Protein AF-A0A450UN64-F1 (afdb_monomer_lite)

Foldseek 3Di:
DLVVLLVLLVVLVVVLVVLVVCCVVVCVLLVAPDPSLVVSLVSNVVSNVSSLVSNVVSPPVVVSLVVLLVLLLVLLVVLLVLLLVLLVCLLVVVDDPSNNVSSVVSSVSSCCSSCVSCLVRALLSLQVSLVSLVVSLVVSVVSNCCVCPVVVDDDDPPSVVSNVVSSVVSNCSNVVSNVSNVD

Sequence (183 aa):
MKGFFIILGSIALIADVITIGQFVLSGTLFEFWSAPWIASVGFVILLFALGALFFAMAEQEQITKSIFTLLGGGYLLLAILVYAFFAYSQITGSATVSNYFGSLVLLAIVCAIGIGTCSIIDPELLLLPSFAFGFVNLGCILLMLYKYVFMRIDFDGGPFMGEIFVVIIGAGLFLGLYAGADG

Structure (mmCIF, N/CA/C/O backbone):
data_AF-A0A450UN64-F1
#
_entry.id   AF-A0A450UN64-F1
#
loop_
_atom_site.group_PDB
_atom_site.id
_atom_site.type_symbol
_atom_site.label_atom_id
_atom_site.label_alt_id
_atom_site.label_comp_id
_atom_site.label_asym_id
_atom_site.label_entity_id
_atom_site.label_seq_id
_atom_site.pdbx_PDB_ins_code
_atom_site.Cartn_x
_atom_site.Cartn_y
_atom_site.Cartn_z
_atom_site.occupancy
_atom_site.B_iso_or_equiv
_atom_site.auth_seq_id
_atom_site.auth_comp_id
_atom_site.auth_asym_id
_atom_site.auth_atom_id
_atom_site.pdbx_PDB_model_num
ATOM 1 N N . MET A 1 1 ? -18.656 9.548 29.199 1.00 75.19 1 MET A N 1
ATOM 2 C CA . MET A 1 1 ? -17.221 9.445 28.844 1.00 75.19 1 MET A CA 1
ATOM 3 C C . MET A 1 1 ? -16.975 8.537 27.642 1.00 75.19 1 MET A C 1
ATOM 5 O O . MET A 1 1 ? -16.341 8.998 26.710 1.00 75.19 1 MET A O 1
ATOM 9 N N . LYS A 1 2 ? -17.539 7.321 27.576 1.00 82.31 2 LYS A N 1
ATOM 10 C CA . LYS A 1 2 ? -17.356 6.398 26.430 1.00 82.31 2 LYS A CA 1
ATOM 11 C C . LYS A 1 2 ? -17.667 7.014 25.053 1.00 82.31 2 LYS A C 1
ATOM 13 O O . LYS A 1 2 ? -16.829 6.981 24.162 1.00 82.31 2 LYS A O 1
ATOM 18 N N . GLY A 1 3 ? -18.817 7.684 24.914 1.00 85.69 3 GLY A N 1
ATOM 19 C CA . GLY A 1 3 ? -19.188 8.364 23.662 1.00 85.69 3 GLY A CA 1
ATOM 20 C C . GLY A 1 3 ? -18.237 9.495 23.243 1.00 85.69 3 GLY A C 1
ATOM 21 O O . GLY A 1 3 ? -18.055 9.728 22.057 1.00 85.69 3 GLY A O 1
ATOM 22 N N . PHE A 1 4 ? -17.578 10.158 24.198 1.00 90.88 4 PHE A N 1
ATOM 23 C CA . PHE A 1 4 ? -16.608 11.215 23.900 1.00 90.88 4 PHE A CA 1
ATOM 24 C C . PHE A 1 4 ? -15.348 10.647 23.232 1.00 90.88 4 PHE A C 1
ATOM 26 O O . PHE A 1 4 ? -14.905 11.178 22.218 1.00 90.88 4 PHE A O 1
ATOM 33 N N . PHE A 1 5 ? -14.824 9.526 23.737 1.00 91.38 5 PHE A N 1
ATOM 34 C CA . PHE A 1 5 ? -13.670 8.855 23.135 1.00 91.38 5 PHE A CA 1
ATOM 35 C C . PHE A 1 5 ? -13.971 8.288 21.743 1.00 91.38 5 PHE A C 1
ATOM 37 O O . PHE A 1 5 ? -13.130 8.391 20.858 1.00 91.38 5 PHE A O 1
ATOM 44 N N . ILE A 1 6 ? -15.187 7.782 21.506 1.00 88.00 6 ILE A N 1
ATOM 45 C CA . ILE A 1 6 ? -15.624 7.343 20.167 1.00 88.00 6 ILE A CA 1
ATOM 46 C C . ILE A 1 6 ? -15.591 8.505 19.173 1.00 88.00 6 ILE A C 1
ATOM 48 O O . ILE A 1 6 ? -15.105 8.347 18.054 1.00 88.00 6 ILE A O 1
ATOM 52 N N . ILE A 1 7 ? -16.088 9.679 19.575 1.00 90.69 7 ILE A N 1
ATOM 53 C CA . ILE A 1 7 ? -16.084 10.872 18.723 1.00 90.69 7 ILE A CA 1
ATOM 54 C C . ILE A 1 7 ? -14.646 11.309 18.428 1.00 90.69 7 ILE A C 1
ATOM 56 O O . ILE A 1 7 ? -14.314 11.519 17.265 1.00 90.69 7 ILE A O 1
ATOM 60 N N . LEU A 1 8 ? -13.780 11.392 19.444 1.00 92.94 8 LEU A N 1
ATOM 61 C CA . LEU A 1 8 ? -12.372 11.755 19.248 1.00 92.94 8 LEU A CA 1
ATOM 62 C C . LEU A 1 8 ? -11.635 10.769 18.341 1.00 92.94 8 LEU A C 1
ATOM 64 O O . LEU A 1 8 ? -10.931 11.194 17.427 1.00 92.94 8 LEU A O 1
ATOM 68 N N . GLY A 1 9 ? -11.833 9.468 18.559 1.00 90.06 9 GLY A N 1
ATOM 69 C CA . GLY A 1 9 ? -11.269 8.427 17.710 1.00 90.06 9 GLY A CA 1
ATOM 70 C C . GLY A 1 9 ? -11.739 8.571 16.266 1.00 90.06 9 GLY A C 1
ATOM 71 O O . GLY A 1 9 ? -10.924 8.591 15.351 1.00 90.06 9 GLY A O 1
ATOM 72 N N . SER A 1 10 ? -13.043 8.763 16.058 1.00 89.06 10 SER A N 1
ATOM 73 C CA . SER A 1 10 ? -13.621 8.937 14.720 1.00 89.06 10 SER A CA 1
ATOM 74 C C . SER A 1 10 ? -13.062 10.174 14.014 1.00 89.06 10 SER A C 1
ATOM 76 O O . SER A 1 10 ? -12.724 10.102 12.838 1.00 89.06 10 SER A O 1
ATOM 78 N N . ILE A 1 11 ? -12.917 11.296 14.727 1.00 93.06 11 ILE A N 1
ATOM 79 C CA . ILE A 1 11 ? -12.326 12.526 14.180 1.00 93.06 11 ILE A CA 1
ATOM 80 C C . ILE A 1 11 ? -10.871 12.291 13.770 1.00 93.06 11 ILE A C 1
ATOM 82 O O . ILE A 1 11 ? -10.493 12.698 12.674 1.00 93.06 11 ILE A O 1
ATOM 86 N N . ALA A 1 12 ? -10.072 11.627 14.612 1.00 92.69 12 ALA A N 1
ATOM 87 C CA . ALA A 1 12 ? -8.674 11.332 14.304 1.00 92.69 12 ALA A CA 1
ATOM 88 C C . ALA A 1 12 ? -8.546 10.496 13.021 1.00 92.69 12 ALA A C 1
ATOM 90 O O . ALA A 1 12 ? -7.744 10.825 12.155 1.00 92.69 12 ALA A O 1
ATOM 91 N N . LEU A 1 13 ? -9.397 9.484 12.854 1.00 87.12 13 LEU A N 1
ATOM 92 C CA . LEU A 1 13 ? -9.397 8.630 11.664 1.00 87.12 13 LEU A CA 1
ATOM 93 C C . LEU A 1 13 ? -9.929 9.319 10.405 1.00 87.12 13 LEU A C 1
ATOM 95 O O . LEU A 1 13 ? -9.429 9.089 9.310 1.00 87.12 13 LEU A O 1
ATOM 99 N N . ILE A 1 14 ? -10.952 10.165 10.530 1.00 89.12 14 ILE A N 1
ATOM 100 C CA . ILE A 1 14 ? -11.427 10.962 9.392 1.00 89.12 14 ILE A CA 1
ATOM 101 C C . ILE A 1 14 ? -10.322 11.925 8.950 1.00 89.12 14 ILE A C 1
ATOM 103 O O . ILE A 1 14 ? -10.074 12.061 7.753 1.00 89.12 14 ILE A O 1
ATOM 107 N N . ALA A 1 15 ? -9.640 12.566 9.904 1.00 91.56 15 ALA A N 1
ATOM 108 C CA . ALA A 1 15 ? -8.500 13.427 9.614 1.00 91.56 15 ALA A CA 1
ATOM 109 C C . ALA A 1 15 ? -7.378 12.649 8.914 1.00 91.56 15 ALA A C 1
ATOM 111 O O . ALA A 1 15 ? -6.824 13.146 7.943 1.00 91.56 15 ALA A O 1
ATOM 112 N N . ASP A 1 16 ? -7.118 11.418 9.345 1.00 90.50 16 ASP A N 1
ATOM 113 C CA . ASP A 1 16 ? -6.134 10.515 8.751 1.00 90.50 16 ASP A CA 1
ATOM 114 C C . ASP A 1 16 ? -6.441 10.202 7.273 1.00 90.50 16 ASP A C 1
ATOM 116 O O . ASP A 1 16 ? -5.612 10.429 6.389 1.00 90.50 16 ASP A O 1
ATOM 120 N N . VAL A 1 17 ? -7.687 9.822 6.962 1.00 85.94 17 VAL A N 1
ATOM 121 C CA . VAL A 1 17 ? -8.146 9.614 5.574 1.00 85.94 17 VAL A CA 1
ATOM 122 C C . VAL A 1 17 ? -7.994 10.886 4.733 1.00 85.94 17 VAL A C 1
ATOM 124 O O . VAL A 1 17 ? -7.566 10.823 3.577 1.00 85.94 17 VAL A O 1
ATOM 127 N N . ILE A 1 18 ? -8.309 12.053 5.303 1.00 89.06 18 ILE A N 1
ATOM 128 C CA . ILE A 1 18 ? -8.127 13.343 4.625 1.00 89.06 18 ILE A CA 1
ATOM 129 C C . ILE A 1 18 ? -6.641 13.618 4.378 1.00 89.06 18 ILE A C 1
ATOM 131 O O . ILE A 1 18 ? -6.293 14.053 3.281 1.00 89.06 18 ILE A O 1
ATOM 135 N N . THR A 1 19 ? -5.763 13.348 5.347 1.00 90.69 19 THR A N 1
ATOM 136 C CA . THR A 1 19 ? -4.313 13.529 5.209 1.00 90.69 19 THR A CA 1
ATOM 137 C C . THR A 1 19 ? -3.753 12.649 4.101 1.00 90.69 19 THR A C 1
ATOM 139 O O . THR A 1 19 ? -3.005 13.149 3.265 1.00 90.69 19 THR A O 1
ATOM 142 N N . ILE A 1 20 ? -4.162 11.382 4.020 1.00 85.56 20 ILE A N 1
ATOM 143 C CA . ILE A 1 20 ? -3.783 10.492 2.914 1.00 85.56 20 ILE A CA 1
ATOM 144 C C . ILE A 1 20 ? -4.273 11.054 1.576 1.00 85.56 20 ILE A C 1
ATOM 146 O O . ILE A 1 20 ? -3.501 11.145 0.621 1.00 85.56 20 ILE A O 1
ATOM 150 N N . GLY A 1 21 ? -5.544 11.457 1.498 1.00 84.19 21 GLY A N 1
ATOM 151 C CA . GLY A 1 21 ? -6.112 12.035 0.280 1.00 84.19 21 GLY A CA 1
ATOM 152 C C . GLY A 1 21 ? -5.355 13.285 -0.172 1.00 84.19 21 GLY A C 1
ATOM 153 O O . GLY A 1 21 ? -5.004 13.406 -1.344 1.00 84.19 21 GLY A O 1
ATOM 154 N N . GLN A 1 22 ? -5.034 14.185 0.758 1.00 88.69 22 GLN A N 1
ATOM 155 C CA . GLN A 1 22 ? -4.223 15.370 0.483 1.00 88.69 22 GLN A CA 1
ATOM 156 C C . GLN A 1 22 ? -2.813 15.004 0.038 1.00 88.69 22 GLN A C 1
ATOM 158 O O . GLN A 1 22 ? -2.348 15.558 -0.948 1.00 88.69 22 GLN A O 1
ATOM 163 N N . PHE A 1 23 ? -2.166 14.055 0.711 1.00 86.12 23 PHE A N 1
ATOM 164 C CA . PHE A 1 23 ? -0.810 13.607 0.403 1.00 86.12 23 PHE A CA 1
ATOM 165 C C . PHE A 1 23 ? -0.676 13.055 -1.025 1.00 86.12 23 PHE A C 1
ATOM 167 O O . PHE A 1 23 ? 0.331 13.294 -1.698 1.00 86.12 23 PHE A O 1
ATOM 174 N N . VAL A 1 24 ? -1.712 12.360 -1.507 1.00 82.50 24 VAL A N 1
ATOM 175 C CA . VAL A 1 24 ? -1.799 11.879 -2.893 1.00 82.50 24 VAL A CA 1
ATOM 176 C C . VAL A 1 24 ? -2.110 13.027 -3.860 1.00 82.50 24 VAL A C 1
ATOM 178 O O . VAL A 1 24 ? -1.418 13.184 -4.865 1.00 82.50 24 VAL A O 1
ATOM 181 N N . LEU A 1 25 ? -3.125 13.850 -3.572 1.00 84.44 25 LEU A N 1
ATOM 182 C CA . LEU A 1 25 ? -3.601 14.900 -4.484 1.00 84.44 25 LEU A CA 1
ATOM 183 C C . LEU A 1 25 ? -2.642 16.089 -4.622 1.00 84.44 25 LEU A C 1
ATOM 185 O O . LEU A 1 25 ? -2.611 16.723 -5.675 1.00 84.44 25 LEU A O 1
ATOM 189 N N . SER A 1 26 ? -1.858 16.401 -3.591 1.00 86.62 26 SER A N 1
ATOM 190 C CA . SER A 1 26 ? -0.865 17.479 -3.626 1.00 86.62 26 SER A CA 1
ATOM 191 C C . SER A 1 26 ? 0.378 17.117 -4.438 1.00 86.62 26 SER A C 1
ATOM 193 O O . SER A 1 26 ? 1.228 17.974 -4.661 1.00 86.62 26 SER A O 1
ATOM 195 N N . GLY A 1 27 ? 0.526 15.848 -4.834 1.00 82.94 27 GLY A N 1
ATOM 196 C CA . GLY A 1 27 ? 1.755 15.329 -5.425 1.00 82.94 27 GLY A CA 1
ATOM 197 C C . GLY A 1 27 ? 2.904 15.188 -4.425 1.00 82.94 27 GLY A C 1
ATOM 198 O O . GLY A 1 27 ? 3.988 14.766 -4.821 1.00 82.94 27 GLY A O 1
ATOM 199 N N . THR A 1 28 ? 2.680 15.467 -3.133 1.00 87.00 28 THR A N 1
ATOM 200 C CA . THR A 1 28 ? 3.714 15.347 -2.097 1.00 87.00 28 THR A CA 1
ATOM 201 C C . THR A 1 28 ? 4.251 13.922 -2.012 1.00 87.00 28 THR A C 1
ATOM 203 O O . THR A 1 28 ? 5.433 13.764 -1.745 1.00 87.00 28 THR A O 1
ATOM 206 N N . LEU A 1 29 ? 3.450 12.898 -2.343 1.00 79.81 29 LEU A N 1
ATOM 207 C CA . LEU A 1 29 ? 3.898 11.509 -2.533 1.00 79.81 29 LEU A CA 1
ATOM 208 C C . LEU A 1 29 ? 5.188 11.384 -3.373 1.00 79.81 29 LEU A C 1
ATOM 210 O O . LEU A 1 29 ? 6.049 10.558 -3.068 1.00 79.81 29 LEU A O 1
ATOM 214 N N . PHE A 1 30 ? 5.314 12.198 -4.423 1.00 82.12 30 PHE A N 1
ATOM 215 C CA . PHE A 1 30 ? 6.419 12.167 -5.385 1.00 82.12 30 PHE A CA 1
ATOM 216 C C . PHE A 1 30 ? 7.656 12.947 -4.917 1.00 82.12 30 PHE A C 1
ATOM 218 O O . PHE A 1 30 ? 8.726 12.850 -5.522 1.00 82.12 30 PHE A O 1
ATOM 225 N N . GLU A 1 31 ? 7.540 13.687 -3.818 1.00 86.75 31 GLU A N 1
ATOM 226 C CA . GLU A 1 31 ? 8.619 14.449 -3.194 1.00 86.75 31 GLU A CA 1
ATOM 227 C C . GLU A 1 31 ? 9.268 13.638 -2.065 1.00 86.75 31 GLU A C 1
ATOM 229 O O . GLU A 1 31 ? 9.332 14.078 -0.916 1.00 86.75 31 GLU A O 1
ATOM 234 N N . PHE A 1 32 ? 9.722 12.418 -2.366 1.00 87.88 32 PHE A N 1
ATOM 235 C CA . PHE A 1 32 ? 10.300 11.531 -1.362 1.00 87.88 32 PHE A CA 1
ATOM 236 C C . PHE A 1 32 ? 11.413 12.233 -0.579 1.00 87.88 32 PHE A C 1
ATOM 238 O O . PHE A 1 32 ? 12.299 12.868 -1.153 1.00 87.88 32 PHE A O 1
ATOM 245 N N . TRP A 1 33 ? 11.361 12.089 0.748 1.00 88.94 33 TRP A N 1
ATOM 246 C CA . TRP A 1 33 ? 12.302 12.700 1.691 1.00 88.94 33 TRP A CA 1
ATOM 247 C C . TRP A 1 33 ? 12.211 14.228 1.838 1.00 88.94 33 TRP A C 1
ATOM 249 O O . TRP A 1 33 ? 13.008 14.827 2.563 1.00 88.94 33 TRP A O 1
ATOM 259 N N . SER A 1 34 ? 11.227 14.882 1.214 1.00 92.12 34 SER A N 1
ATOM 260 C CA . SER A 1 34 ? 10.936 16.285 1.504 1.00 92.12 34 SER A CA 1
ATOM 261 C C . SER A 1 34 ? 10.343 16.439 2.912 1.00 92.12 34 SER A C 1
ATOM 263 O O . SER A 1 34 ? 9.717 15.525 3.456 1.00 92.12 34 SER A O 1
ATOM 265 N N . ALA A 1 35 ? 10.519 17.610 3.530 1.00 92.50 35 ALA A N 1
ATOM 266 C CA . ALA A 1 35 ? 9.902 17.888 4.829 1.00 92.50 35 ALA A CA 1
ATOM 267 C C . ALA A 1 35 ? 8.360 17.745 4.800 1.00 92.50 35 ALA A C 1
ATOM 269 O O . ALA A 1 35 ? 7.821 17.127 5.722 1.00 92.50 35 ALA A O 1
ATOM 270 N N . PRO A 1 36 ? 7.645 18.212 3.752 1.00 91.44 36 PRO A N 1
ATOM 271 C CA . PRO A 1 36 ? 6.218 17.924 3.582 1.00 91.44 36 PRO A CA 1
ATOM 272 C C . PRO A 1 36 ? 5.881 16.427 3.523 1.00 91.44 36 PRO A C 1
ATOM 274 O O . PRO A 1 36 ? 4.888 16.002 4.118 1.00 91.44 36 PRO A O 1
ATOM 277 N N . TRP A 1 37 ? 6.707 15.615 2.853 1.00 92.31 37 TRP A N 1
ATOM 278 C CA . TRP A 1 37 ? 6.505 14.166 2.752 1.00 92.31 37 TRP A CA 1
ATOM 279 C C . TRP A 1 37 ? 6.638 13.487 4.115 1.00 92.31 37 TRP A C 1
ATOM 281 O O . TRP A 1 37 ? 5.741 12.756 4.538 1.00 92.31 37 TRP A O 1
ATOM 291 N N . ILE A 1 38 ? 7.714 13.799 4.843 1.00 92.25 38 ILE A N 1
ATOM 292 C CA . ILE A 1 38 ? 7.978 13.241 6.177 1.00 92.25 38 ILE A CA 1
ATOM 293 C C . ILE A 1 38 ? 6.869 13.645 7.150 1.00 92.25 38 ILE A C 1
ATOM 295 O O . ILE A 1 38 ? 6.372 12.804 7.898 1.00 92.25 38 ILE A O 1
ATOM 299 N N . ALA A 1 39 ? 6.453 14.915 7.120 1.00 92.50 39 ALA A N 1
ATOM 300 C CA . ALA A 1 39 ? 5.362 15.402 7.953 1.00 92.50 39 ALA A CA 1
ATOM 301 C C . ALA A 1 39 ? 4.055 14.655 7.653 1.00 92.50 39 ALA A C 1
ATOM 303 O O . ALA A 1 39 ? 3.399 14.202 8.585 1.00 92.50 39 ALA A O 1
ATOM 304 N N . SER A 1 40 ? 3.710 14.470 6.375 1.00 91.62 40 SER A N 1
ATOM 305 C CA . SER A 1 40 ? 2.483 13.771 5.964 1.00 91.62 40 SER A CA 1
ATOM 306 C C . SER A 1 40 ? 2.461 12.327 6.465 1.00 91.62 40 SER A C 1
ATOM 308 O O . SER A 1 40 ? 1.491 11.907 7.090 1.00 91.62 40 SER A O 1
ATOM 310 N N . VAL A 1 41 ? 3.560 11.591 6.276 1.00 90.62 41 VAL A N 1
ATOM 311 C CA . VAL A 1 41 ? 3.715 10.223 6.794 1.00 90.62 41 VAL A CA 1
ATOM 312 C C . VAL A 1 41 ? 3.621 10.183 8.321 1.00 90.62 41 VAL A C 1
ATOM 314 O O . VAL A 1 41 ? 2.922 9.336 8.879 1.00 90.62 41 VAL A O 1
ATOM 317 N N . GLY A 1 42 ? 4.291 11.114 9.003 1.00 92.56 42 GLY A N 1
ATOM 318 C CA . GLY A 1 42 ? 4.235 11.225 10.458 1.00 92.56 42 GLY A CA 1
ATOM 319 C C . GLY A 1 42 ? 2.818 11.483 10.968 1.00 92.56 42 GLY A C 1
ATOM 320 O O . GLY A 1 42 ? 2.400 10.855 11.939 1.00 92.56 42 GLY A O 1
ATOM 321 N N . PHE A 1 43 ? 2.060 12.351 10.293 1.00 93.50 43 PHE A N 1
ATOM 322 C CA . PHE A 1 43 ? 0.663 12.616 10.626 1.00 93.50 43 PHE A CA 1
ATOM 323 C C . PHE A 1 43 ? -0.217 11.388 10.434 1.00 93.50 43 PHE A C 1
ATOM 325 O O . PHE A 1 43 ? -1.000 11.104 11.333 1.00 93.50 43 PHE A O 1
ATOM 332 N N . VAL A 1 44 ? -0.054 10.635 9.344 1.00 92.19 44 VAL A N 1
ATOM 333 C CA . VAL A 1 44 ? -0.839 9.411 9.113 1.00 92.19 44 VAL A CA 1
ATOM 334 C C . VAL A 1 44 ? -0.650 8.416 10.261 1.00 92.19 44 VAL A C 1
ATOM 336 O O . VAL A 1 44 ? -1.602 7.985 10.910 1.00 92.19 44 VAL A O 1
ATOM 339 N N . ILE A 1 45 ? 0.606 8.123 10.607 1.00 93.19 45 ILE A N 1
ATOM 340 C CA . ILE A 1 45 ? 0.928 7.184 11.692 1.00 93.19 45 ILE A CA 1
ATOM 341 C C . ILE A 1 45 ? 0.402 7.697 13.040 1.00 93.19 45 ILE A C 1
ATOM 343 O O . ILE A 1 45 ? -0.174 6.934 13.819 1.00 93.19 45 ILE A O 1
ATOM 347 N N . LEU A 1 46 ? 0.592 8.988 13.327 1.00 94.62 46 LEU A N 1
ATOM 348 C CA . LEU A 1 46 ? 0.180 9.593 14.590 1.00 94.62 46 LEU A CA 1
ATOM 349 C C . LEU A 1 46 ? -1.344 9.620 14.743 1.00 94.62 46 LEU A C 1
ATOM 351 O O . LEU A 1 46 ? -1.854 9.276 15.809 1.00 94.62 46 LEU A O 1
ATOM 355 N N . LEU A 1 47 ? -2.072 10.028 13.703 1.00 93.62 47 LEU A N 1
ATOM 356 C CA . LEU A 1 47 ? -3.530 10.120 13.721 1.00 93.62 47 LEU A CA 1
ATOM 357 C C . LEU A 1 47 ? -4.162 8.736 13.827 1.00 93.62 47 LEU A C 1
ATOM 359 O O . LEU A 1 47 ? -5.072 8.558 14.641 1.00 93.62 47 LEU A O 1
ATOM 363 N N . PHE A 1 48 ? -3.629 7.749 13.104 1.00 93.25 48 PHE A N 1
ATOM 364 C CA . PHE A 1 48 ? -4.041 6.361 13.260 1.00 93.25 48 PHE A CA 1
ATOM 365 C C . PHE A 1 48 ? -3.824 5.867 14.701 1.00 93.25 48 PHE A C 1
ATOM 367 O O . PHE A 1 48 ? -4.753 5.350 15.325 1.00 93.25 48 PHE A O 1
ATOM 374 N N . ALA A 1 49 ? -2.633 6.080 15.273 1.00 93.19 49 ALA A N 1
ATOM 375 C CA . ALA A 1 49 ? -2.314 5.649 16.635 1.00 93.19 49 ALA A CA 1
ATOM 376 C C . ALA A 1 49 ? -3.205 6.323 17.694 1.00 93.19 49 ALA A C 1
ATOM 378 O O . ALA A 1 49 ? -3.698 5.655 18.605 1.00 93.19 49 ALA A O 1
ATOM 379 N N . LEU A 1 50 ? -3.450 7.631 17.567 1.00 93.69 50 LEU A N 1
ATOM 380 C CA . LEU A 1 50 ? -4.352 8.371 18.453 1.00 93.69 50 LEU A CA 1
ATOM 381 C C . LEU A 1 50 ? -5.797 7.888 18.314 1.00 93.69 50 LEU A C 1
ATOM 383 O O . LEU A 1 50 ? -6.474 7.683 19.322 1.00 93.69 50 LEU A O 1
ATOM 387 N N . GLY A 1 51 ? -6.258 7.666 17.081 1.00 92.00 51 GLY A N 1
ATOM 388 C CA . GLY A 1 51 ? -7.572 7.098 16.806 1.00 92.00 51 GLY A CA 1
ATOM 389 C C . GLY A 1 51 ? -7.737 5.750 17.498 1.00 92.00 51 GLY A C 1
ATOM 390 O O . GLY A 1 51 ? -8.665 5.568 18.290 1.00 92.00 51 GLY A O 1
ATOM 391 N N . ALA A 1 52 ? -6.786 4.843 17.278 1.00 90.06 52 ALA A N 1
ATOM 392 C CA . ALA A 1 52 ? -6.791 3.519 17.878 1.00 90.06 52 ALA A CA 1
ATOM 393 C C . ALA A 1 52 ? -6.775 3.567 19.415 1.00 90.06 52 ALA A C 1
ATOM 395 O O . ALA A 1 52 ? -7.541 2.848 20.062 1.00 90.06 52 ALA A O 1
ATOM 396 N N . LEU A 1 53 ? -5.973 4.461 20.002 1.00 92.75 53 LEU A N 1
ATOM 397 C CA . LEU A 1 53 ? -5.917 4.677 21.447 1.00 92.75 53 LEU A CA 1
ATOM 398 C C . LEU A 1 53 ? -7.270 5.130 22.012 1.00 92.75 53 LEU A C 1
ATOM 400 O O . LEU A 1 53 ? -7.735 4.583 23.014 1.00 92.75 53 LEU A O 1
ATOM 404 N N . PHE A 1 54 ? -7.931 6.100 21.374 1.00 93.00 54 PHE A N 1
ATOM 405 C CA . PHE A 1 54 ? -9.234 6.577 21.837 1.00 93.00 54 PHE A CA 1
ATOM 406 C C . PHE A 1 54 ? -10.313 5.495 21.734 1.00 93.00 54 PHE A C 1
ATOM 408 O O . PHE A 1 54 ? -11.116 5.346 22.656 1.00 93.00 54 PHE A O 1
ATOM 415 N N . PHE A 1 55 ? -10.311 4.683 20.677 1.00 90.00 55 PHE A N 1
ATOM 416 C CA . PHE A 1 55 ? -11.238 3.553 20.581 1.00 90.00 55 PHE A CA 1
ATOM 417 C C . PHE A 1 55 ? -10.973 2.460 21.613 1.00 90.00 55 PHE A C 1
ATOM 419 O O . PHE A 1 55 ? -11.931 1.878 22.128 1.00 90.00 55 PHE A O 1
ATOM 426 N N . ALA A 1 56 ? -9.710 2.207 21.960 1.00 87.81 56 ALA A N 1
ATOM 427 C CA . ALA A 1 56 ? -9.371 1.298 23.050 1.00 87.81 56 ALA A CA 1
ATOM 428 C C . ALA A 1 56 ? -9.921 1.814 24.395 1.00 87.81 56 ALA A C 1
ATOM 430 O O . ALA A 1 56 ? -10.519 1.053 25.153 1.00 87.81 56 ALA A O 1
ATOM 431 N N . MET A 1 57 ? -9.817 3.122 24.656 1.00 90.12 57 MET A N 1
ATOM 432 C CA . MET A 1 57 ? -10.348 3.764 25.871 1.00 90.12 57 MET A CA 1
ATOM 433 C C . MET A 1 57 ? -11.882 3.864 25.917 1.00 90.12 57 MET A C 1
ATOM 435 O O . MET A 1 57 ? -12.459 4.081 26.983 1.00 90.12 57 MET A O 1
ATOM 439 N N . ALA A 1 58 ? -12.571 3.729 24.781 1.00 89.31 58 ALA A N 1
ATOM 440 C CA . ALA A 1 58 ? -14.029 3.794 24.731 1.00 89.31 58 ALA A CA 1
ATOM 441 C C . ALA A 1 58 ? -14.720 2.553 25.330 1.00 89.31 58 ALA A C 1
ATOM 443 O O . ALA A 1 58 ? -15.899 2.644 25.688 1.00 89.31 58 ALA A O 1
ATOM 444 N N . GLU A 1 59 ? -14.011 1.419 25.448 1.00 82.81 59 GLU A N 1
ATOM 445 C CA . GLU A 1 59 ? -14.521 0.137 25.969 1.00 82.81 59 GLU A CA 1
ATOM 446 C C . GLU A 1 59 ? -15.862 -0.293 25.330 1.00 82.81 59 GLU A C 1
ATOM 448 O O . GLU A 1 59 ? -16.771 -0.775 26.012 1.00 82.81 59 GLU A O 1
ATOM 453 N N . GLN A 1 60 ? -16.028 -0.060 24.024 1.00 84.19 60 GLN A N 1
ATOM 454 C CA . GLN A 1 60 ? -17.190 -0.510 23.253 1.00 84.19 60 GLN A CA 1
ATOM 455 C C . GLN A 1 60 ? -16.749 -1.456 22.145 1.00 84.19 60 GLN A C 1
ATOM 457 O O . GLN A 1 60 ? -16.612 -1.068 20.987 1.00 84.19 60 GLN A O 1
ATOM 462 N N . GLU A 1 61 ? -16.550 -2.715 22.522 1.00 84.12 61 GLU A N 1
ATOM 463 C CA . GLU A 1 61 ? -15.944 -3.737 21.670 1.00 84.12 61 GLU A CA 1
ATOM 464 C C . GLU A 1 61 ? -16.606 -3.841 20.287 1.00 84.12 61 GLU A C 1
ATOM 466 O O . GLU A 1 61 ? -15.912 -3.852 19.277 1.00 84.12 61 GLU A O 1
ATOM 471 N N . GLN A 1 62 ? -17.940 -3.831 20.211 1.00 87.38 62 GLN A N 1
ATOM 472 C CA . GLN A 1 62 ? -18.647 -4.001 18.938 1.00 87.38 62 GLN A CA 1
ATOM 473 C C . GLN A 1 62 ? -18.515 -2.797 17.992 1.00 87.38 62 GLN A C 1
ATOM 475 O O . GLN A 1 62 ? -18.333 -2.979 16.785 1.00 87.38 62 GLN A O 1
ATOM 480 N N . ILE A 1 63 ? -18.568 -1.568 18.521 1.00 85.69 63 ILE A N 1
ATOM 481 C CA . ILE A 1 63 ? -18.374 -0.355 17.712 1.00 85.69 63 ILE A CA 1
ATOM 482 C C . ILE A 1 63 ? -16.914 -0.262 17.266 1.00 85.69 63 ILE A C 1
ATOM 484 O O . ILE A 1 63 ? -16.651 -0.033 16.086 1.00 85.69 63 ILE A O 1
ATOM 488 N N . THR A 1 64 ? -15.973 -0.514 18.178 1.00 85.25 64 THR A N 1
ATOM 489 C CA . THR A 1 64 ? -14.537 -0.521 17.880 1.00 85.25 64 THR A CA 1
ATOM 490 C C . THR A 1 64 ? -14.198 -1.548 16.800 1.00 85.25 64 THR A C 1
ATOM 492 O O . THR A 1 64 ? -13.548 -1.188 15.821 1.00 85.25 64 THR A O 1
ATOM 495 N N . LYS A 1 65 ? -14.708 -2.785 16.899 1.00 88.94 65 LYS A N 1
ATOM 496 C CA . LYS A 1 65 ? -14.533 -3.817 15.861 1.00 88.94 65 LYS A CA 1
ATOM 497 C C . LYS A 1 65 ? -15.082 -3.371 14.508 1.00 88.94 65 LYS A C 1
ATOM 499 O O . LYS A 1 65 ? -14.388 -3.492 13.504 1.00 88.94 65 LYS A O 1
ATOM 504 N N . SER A 1 66 ? -16.291 -2.809 14.474 1.00 89.75 66 SER A N 1
ATOM 505 C CA . SER A 1 66 ? -16.919 -2.357 13.221 1.00 89.75 66 SER A CA 1
ATOM 506 C C . SER A 1 66 ? -16.102 -1.254 12.538 1.00 89.75 66 SER A C 1
ATOM 508 O O . SER A 1 66 ? -15.867 -1.302 11.332 1.00 89.75 66 SER A O 1
ATOM 510 N N . ILE A 1 67 ? -15.626 -0.279 13.315 1.00 88.44 67 ILE A N 1
ATOM 511 C CA . ILE A 1 67 ? -14.824 0.837 12.804 1.00 88.44 67 ILE A CA 1
ATOM 512 C C . ILE A 1 67 ? -13.458 0.349 12.325 1.00 88.44 67 ILE A C 1
ATOM 514 O O . ILE A 1 67 ? -13.043 0.693 11.223 1.00 88.44 67 ILE A O 1
ATOM 518 N N . PHE A 1 68 ? -12.774 -0.486 13.104 1.00 89.88 68 PHE A N 1
ATOM 519 C CA . PHE A 1 68 ? -11.465 -1.000 12.709 1.00 89.88 68 PHE A CA 1
ATOM 520 C C . PHE A 1 68 ? -11.561 -1.934 11.496 1.00 89.88 68 PHE A C 1
ATOM 522 O O . PHE A 1 68 ? -10.643 -1.943 10.686 1.00 89.88 68 PHE A O 1
ATOM 529 N N . THR A 1 69 ? -12.673 -2.658 11.321 1.00 91.81 69 THR A N 1
ATOM 530 C CA . THR A 1 69 ? -12.917 -3.487 10.127 1.00 91.81 69 THR A CA 1
ATOM 531 C C . THR A 1 69 ? -13.011 -2.607 8.885 1.00 91.81 69 THR A C 1
ATOM 533 O O . THR A 1 69 ? -12.354 -2.869 7.878 1.00 91.81 69 THR A O 1
ATO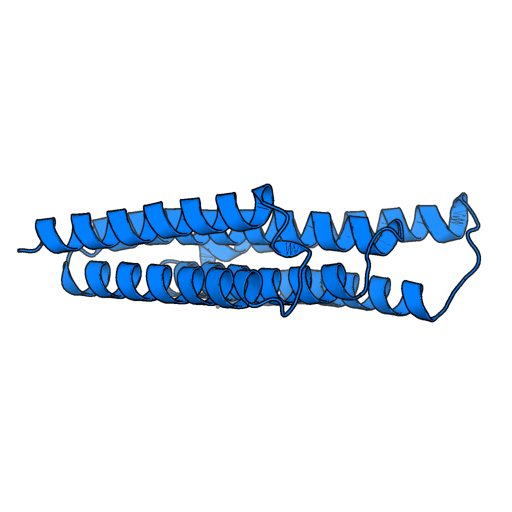M 536 N N . LEU A 1 70 ? -13.788 -1.520 8.970 1.00 90.50 70 LEU A N 1
ATOM 537 C CA . LEU A 1 70 ? -13.927 -0.545 7.890 1.00 90.50 70 LEU A CA 1
ATOM 538 C C . LEU A 1 70 ? -12.572 0.084 7.533 1.00 90.50 70 LEU A C 1
ATOM 540 O O . LEU A 1 70 ? -12.226 0.186 6.357 1.00 90.50 70 LEU A O 1
ATOM 544 N N . LEU A 1 71 ? -11.803 0.493 8.543 1.00 88.56 71 LEU A N 1
ATOM 545 C CA . LEU A 1 71 ? -10.481 1.086 8.349 1.00 88.56 71 LEU A CA 1
ATOM 546 C C . LEU A 1 71 ? -9.488 0.101 7.762 1.00 88.56 71 LEU A C 1
ATOM 548 O O . LEU A 1 71 ? -8.808 0.450 6.807 1.00 88.56 71 LEU A O 1
ATOM 552 N N . GLY A 1 72 ? -9.397 -1.102 8.323 1.00 91.62 72 GLY A N 1
ATOM 553 C CA . GLY A 1 72 ? -8.472 -2.124 7.859 1.00 91.62 72 GLY A CA 1
ATOM 554 C C . GLY A 1 72 ? -8.743 -2.480 6.407 1.00 91.62 72 GLY A C 1
ATOM 555 O O . GLY A 1 72 ? -7.831 -2.430 5.583 1.00 91.62 72 GLY A O 1
ATOM 556 N N . GLY A 1 73 ? -10.017 -2.684 6.056 1.00 92.88 73 GLY A N 1
ATOM 557 C CA . GLY A 1 73 ? -10.440 -2.860 4.669 1.00 92.88 73 GLY A CA 1
ATOM 558 C C . GLY A 1 73 ? -10.094 -1.658 3.782 1.00 92.88 73 GLY A C 1
ATOM 559 O O . GLY A 1 73 ? -9.579 -1.839 2.680 1.00 92.88 73 GLY A O 1
ATOM 560 N N . GLY A 1 74 ? -10.309 -0.430 4.262 1.00 90.69 74 GLY A N 1
ATOM 561 C CA . GLY A 1 74 ? -9.961 0.797 3.538 1.00 90.69 74 GLY A CA 1
ATOM 562 C C . GLY A 1 74 ? -8.457 0.956 3.291 1.00 90.69 74 GLY A C 1
ATOM 563 O O . GLY A 1 74 ? -8.043 1.284 2.180 1.00 90.69 74 GLY A O 1
ATOM 564 N N . TYR A 1 75 ? -7.634 0.663 4.296 1.00 92.94 75 TYR A N 1
ATOM 565 C CA . TYR A 1 75 ? -6.175 0.699 4.216 1.00 92.94 75 TYR A CA 1
ATOM 566 C C . TYR A 1 75 ? -5.619 -0.396 3.303 1.00 92.94 75 TYR A C 1
ATOM 568 O O . TYR A 1 75 ? -4.714 -0.126 2.516 1.00 92.94 75 TYR A O 1
ATOM 576 N N . LEU A 1 76 ? -6.186 -1.605 3.339 1.00 95.75 76 LEU A N 1
ATOM 577 C CA . LEU A 1 76 ? -5.817 -2.684 2.419 1.00 95.75 76 LEU A CA 1
ATOM 578 C C . LEU A 1 76 ? -6.238 -2.373 0.979 1.00 95.75 76 LEU A C 1
ATOM 580 O O . LEU A 1 76 ? -5.459 -2.602 0.056 1.00 95.75 76 LEU A O 1
ATOM 584 N N . LEU A 1 77 ? -7.420 -1.785 0.771 1.00 94.75 77 LEU A N 1
ATOM 585 C CA . LEU A 1 77 ? -7.837 -1.306 -0.548 1.00 94.75 77 LEU A CA 1
ATOM 586 C C . LEU A 1 77 ? -6.871 -0.240 -1.079 1.00 94.75 77 LEU A C 1
ATOM 588 O O . LEU A 1 77 ? -6.436 -0.313 -2.228 1.00 94.75 77 LEU A O 1
ATOM 592 N N . LEU A 1 78 ? -6.494 0.723 -0.237 1.00 92.19 78 LEU A N 1
ATOM 593 C CA . LEU A 1 78 ? -5.502 1.734 -0.587 1.00 92.19 78 LEU A CA 1
ATOM 594 C C . LEU A 1 78 ? -4.142 1.100 -0.904 1.00 92.19 78 LEU A C 1
ATOM 596 O O . LEU A 1 78 ? -3.506 1.493 -1.878 1.00 92.19 78 LEU A O 1
ATOM 600 N N . ALA A 1 79 ? -3.718 0.096 -0.139 1.00 95.25 79 ALA A N 1
ATOM 601 C CA . ALA A 1 79 ? -2.484 -0.641 -0.385 1.00 95.25 79 ALA A CA 1
ATOM 602 C C . ALA A 1 79 ? -2.485 -1.328 -1.756 1.00 95.25 79 ALA A C 1
ATOM 604 O O . ALA A 1 79 ? -1.503 -1.231 -2.492 1.00 95.25 79 ALA A O 1
ATOM 605 N N . ILE A 1 80 ? -3.601 -1.950 -2.142 1.00 96.75 80 ILE A N 1
ATOM 606 C CA . ILE A 1 80 ? -3.772 -2.559 -3.467 1.00 96.75 80 ILE A CA 1
ATOM 607 C C . ILE A 1 80 ? -3.657 -1.497 -4.567 1.00 96.75 80 ILE A C 1
ATOM 609 O O . ILE A 1 80 ? -2.954 -1.715 -5.554 1.00 96.75 80 ILE A O 1
ATOM 613 N N . LEU A 1 81 ? -4.299 -0.335 -4.399 1.00 93.94 81 LEU A N 1
ATOM 614 C CA . LEU A 1 81 ? -4.229 0.763 -5.371 1.00 93.94 81 LEU A CA 1
ATOM 615 C C . LEU A 1 81 ? -2.812 1.336 -5.495 1.00 93.94 81 LEU A C 1
ATOM 617 O O . LEU A 1 81 ? -2.328 1.536 -6.610 1.00 93.94 81 LEU A O 1
ATOM 621 N N . VAL A 1 82 ? -2.133 1.565 -4.367 1.00 92.69 82 VAL A N 1
ATOM 622 C CA . VAL A 1 82 ? -0.743 2.040 -4.334 1.00 92.69 82 VAL A CA 1
ATOM 623 C C . VAL A 1 82 ? 0.174 1.023 -5.000 1.00 92.69 82 VAL A C 1
ATOM 625 O O . VAL A 1 82 ? 0.993 1.412 -5.827 1.00 92.69 82 VAL A O 1
ATOM 628 N N . TYR A 1 83 ? 0.013 -0.269 -4.708 1.00 96.06 83 TYR A N 1
ATOM 629 C CA . TYR A 1 83 ? 0.796 -1.329 -5.336 1.00 96.06 83 TYR A CA 1
ATOM 630 C C . TYR A 1 83 ? 0.559 -1.400 -6.847 1.00 96.06 83 TYR A C 1
ATOM 632 O O . TYR A 1 83 ? 1.524 -1.430 -7.606 1.00 96.06 83 TYR A O 1
ATOM 640 N N . ALA A 1 84 ? -0.696 -1.360 -7.299 1.00 96.00 84 ALA A N 1
ATOM 641 C CA . ALA A 1 84 ? -1.028 -1.379 -8.722 1.00 96.00 84 ALA 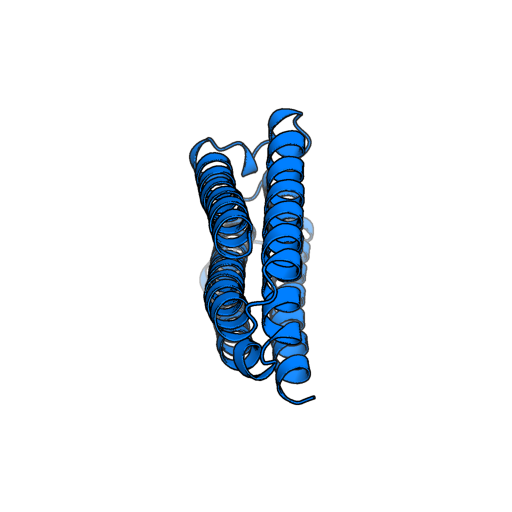A CA 1
ATOM 642 C C . ALA A 1 84 ? -0.433 -0.174 -9.465 1.00 96.00 84 ALA A C 1
ATOM 644 O O . ALA A 1 84 ? 0.172 -0.336 -10.526 1.00 96.00 84 ALA A O 1
ATOM 645 N N . PHE A 1 85 ? -0.553 1.028 -8.896 1.00 91.88 85 PHE A N 1
ATOM 646 C CA . PHE A 1 85 ? 0.028 2.244 -9.465 1.00 91.88 85 PHE A CA 1
ATOM 647 C C . PHE A 1 85 ? 1.561 2.192 -9.491 1.00 91.88 85 PHE A C 1
ATOM 649 O O . PHE A 1 85 ? 2.179 2.502 -10.512 1.00 91.88 85 PHE A O 1
ATOM 656 N N . PHE A 1 86 ? 2.170 1.771 -8.382 1.00 92.69 86 PHE A N 1
ATOM 657 C CA . PHE A 1 86 ? 3.612 1.603 -8.243 1.00 92.69 86 PHE A CA 1
ATOM 658 C C . PHE A 1 86 ? 4.159 0.629 -9.289 1.00 92.69 86 PHE A C 1
ATOM 660 O O . PHE A 1 86 ? 5.096 0.957 -10.019 1.00 92.69 86 PHE A O 1
ATOM 667 N N . ALA A 1 87 ? 3.523 -0.533 -9.408 1.00 95.12 87 ALA A N 1
ATOM 668 C CA . ALA A 1 87 ? 3.905 -1.569 -10.346 1.00 95.12 87 ALA A CA 1
ATOM 669 C C . ALA A 1 87 ? 3.764 -1.116 -11.798 1.00 95.12 87 ALA A C 1
ATOM 671 O O . ALA A 1 87 ? 4.693 -1.269 -12.590 1.00 95.12 87 ALA A O 1
ATOM 672 N N . TYR A 1 88 ? 2.629 -0.499 -12.131 1.00 94.38 88 TYR A N 1
ATOM 673 C CA . TYR A 1 88 ? 2.394 0.058 -13.456 1.00 94.38 88 TYR A CA 1
ATOM 674 C C . TYR A 1 88 ? 3.477 1.075 -13.825 1.00 94.38 88 TYR A C 1
ATOM 676 O O . TYR A 1 88 ? 4.115 0.928 -14.863 1.00 94.38 88 TYR A O 1
ATOM 684 N N . SER A 1 89 ? 3.748 2.044 -12.944 1.00 92.50 89 SER A N 1
ATOM 685 C CA . SER A 1 89 ? 4.732 3.102 -13.197 1.00 92.50 89 SER A CA 1
ATOM 686 C C . SER A 1 89 ? 6.155 2.563 -13.371 1.00 92.50 89 SER A C 1
ATOM 688 O O . SER A 1 89 ? 6.915 3.068 -14.205 1.00 92.50 89 SER A O 1
ATOM 690 N N . GLN A 1 90 ? 6.513 1.519 -12.618 1.00 94.25 90 GLN A N 1
ATOM 691 C CA . GLN A 1 90 ? 7.801 0.844 -12.757 1.00 94.25 90 GLN A CA 1
ATOM 692 C C . GLN A 1 90 ? 7.910 0.123 -14.107 1.00 94.25 90 GLN A C 1
ATOM 694 O O . GLN A 1 90 ? 8.900 0.299 -14.816 1.00 94.25 90 GLN A O 1
ATOM 699 N N . ILE A 1 91 ? 6.882 -0.632 -14.504 1.00 94.25 91 ILE A N 1
ATOM 700 C CA . ILE A 1 91 ? 6.887 -1.410 -15.752 1.00 94.25 91 ILE A CA 1
ATOM 701 C C . ILE A 1 91 ? 6.851 -0.493 -16.981 1.00 94.25 91 ILE A C 1
ATOM 703 O O . ILE A 1 91 ? 7.554 -0.748 -17.962 1.00 94.25 91 ILE A O 1
ATOM 707 N N . THR A 1 92 ? 6.098 0.609 -16.947 1.00 92.19 92 THR A N 1
ATOM 708 C CA . THR A 1 92 ? 6.050 1.575 -18.059 1.00 92.19 92 THR A CA 1
ATOM 709 C C . THR A 1 92 ? 7.268 2.494 -18.127 1.00 92.19 92 THR A C 1
ATOM 711 O O . THR A 1 92 ? 7.390 3.259 -19.081 1.00 92.19 92 THR A O 1
ATOM 714 N N . GLY A 1 93 ? 8.177 2.434 -17.147 1.00 87.88 93 GLY A N 1
ATOM 715 C CA . GLY A 1 93 ? 9.382 3.267 -17.105 1.00 87.88 93 GLY A CA 1
ATOM 716 C C . GLY A 1 93 ? 9.122 4.734 -16.750 1.00 87.88 93 GLY A C 1
ATOM 717 O O . GLY A 1 93 ? 9.976 5.581 -16.993 1.00 87.88 93 GLY A O 1
ATOM 718 N N . SER A 1 94 ? 7.956 5.055 -16.182 1.00 85.56 94 SER A N 1
ATOM 719 C CA . SER A 1 94 ? 7.624 6.406 -15.702 1.00 85.56 94 SER A CA 1
ATOM 720 C C . SER A 1 94 ? 8.057 6.654 -14.254 1.00 85.56 94 SER A C 1
ATOM 722 O O . SER A 1 94 ? 7.973 7.783 -13.765 1.00 85.56 94 SER A O 1
ATOM 724 N N . ALA A 1 95 ? 8.499 5.614 -13.546 1.00 85.19 95 ALA A N 1
ATOM 725 C CA . ALA A 1 95 ? 8.953 5.726 -12.170 1.00 85.19 95 ALA A CA 1
ATOM 726 C C . ALA A 1 95 ? 10.319 6.424 -12.089 1.00 85.19 95 ALA A C 1
ATOM 728 O O . ALA A 1 95 ? 11.337 5.920 -12.559 1.00 85.19 95 ALA A O 1
ATOM 729 N N . THR A 1 96 ? 10.354 7.581 -11.428 1.00 89.19 96 THR A N 1
ATOM 730 C CA . THR A 1 96 ? 11.606 8.163 -10.937 1.00 89.19 96 THR A CA 1
ATOM 731 C C . THR A 1 96 ? 12.051 7.430 -9.670 1.00 89.19 96 THR A C 1
ATOM 733 O O . THR A 1 96 ? 11.233 6.829 -8.971 1.00 89.19 96 THR A O 1
ATOM 736 N N . VAL A 1 97 ? 13.337 7.527 -9.316 1.00 86.94 97 VAL A N 1
ATOM 737 C CA . VAL A 1 97 ? 13.867 6.958 -8.060 1.00 86.94 97 VAL A CA 1
ATOM 738 C C . VAL A 1 97 ? 13.082 7.464 -6.840 1.00 86.94 97 VAL A C 1
ATOM 740 O O . VAL A 1 97 ? 12.727 6.678 -5.966 1.00 86.94 97 VAL A O 1
ATOM 743 N N . SER A 1 98 ? 12.752 8.760 -6.815 1.00 86.69 98 SER A N 1
ATOM 744 C CA . SER A 1 98 ? 11.920 9.374 -5.770 1.00 86.69 98 SER A CA 1
ATOM 745 C C . SER A 1 98 ? 10.551 8.694 -5.672 1.00 86.69 98 SER A C 1
ATOM 747 O O . SER A 1 98 ? 10.158 8.225 -4.605 1.00 86.69 98 SER A O 1
ATOM 749 N N . ASN A 1 99 ? 9.857 8.551 -6.804 1.00 85.56 99 ASN A N 1
ATOM 750 C CA . ASN A 1 99 ? 8.524 7.953 -6.855 1.00 85.56 99 ASN A CA 1
ATOM 751 C C . ASN A 1 99 ? 8.546 6.478 -6.444 1.00 85.56 99 ASN A C 1
ATOM 753 O O . ASN A 1 99 ? 7.612 6.014 -5.788 1.00 85.56 99 ASN A O 1
ATOM 757 N N . TYR A 1 100 ? 9.609 5.758 -6.812 1.00 89.06 100 TYR A N 1
ATOM 758 C CA . TYR A 1 100 ? 9.805 4.359 -6.449 1.00 89.06 100 TYR A CA 1
ATOM 759 C C . TYR A 1 100 ? 9.869 4.190 -4.928 1.00 89.06 100 TYR A C 1
ATOM 761 O O . TYR A 1 100 ? 9.058 3.469 -4.347 1.00 89.06 100 TYR A O 1
ATOM 769 N N . PHE A 1 101 ? 10.786 4.901 -4.263 1.00 89.38 101 PHE A N 1
ATOM 770 C CA . PHE A 1 101 ? 10.946 4.793 -2.811 1.00 89.38 101 PHE A CA 1
ATOM 771 C C . PHE A 1 101 ? 9.758 5.379 -2.045 1.00 89.38 101 PHE A C 1
ATOM 773 O O . PHE A 1 101 ? 9.311 4.775 -1.071 1.00 89.38 101 PHE A O 1
ATOM 780 N N . GLY A 1 102 ? 9.198 6.499 -2.509 1.00 88.62 102 GLY A N 1
ATOM 781 C CA . GLY A 1 102 ? 8.004 7.099 -1.913 1.00 88.62 102 GLY A CA 1
ATOM 782 C C . GLY A 1 102 ? 6.807 6.148 -1.920 1.00 88.62 102 GLY A C 1
ATOM 783 O O . GLY A 1 102 ? 6.172 5.956 -0.882 1.00 88.62 102 GLY A O 1
ATOM 784 N N . SER A 1 103 ? 6.548 5.489 -3.053 1.00 89.88 103 SER A N 1
ATOM 785 C CA . SER A 1 103 ? 5.453 4.517 -3.175 1.00 89.88 103 SER A CA 1
ATOM 786 C C . SER A 1 103 ? 5.707 3.262 -2.344 1.00 89.88 103 SER A C 1
ATOM 788 O O . SER A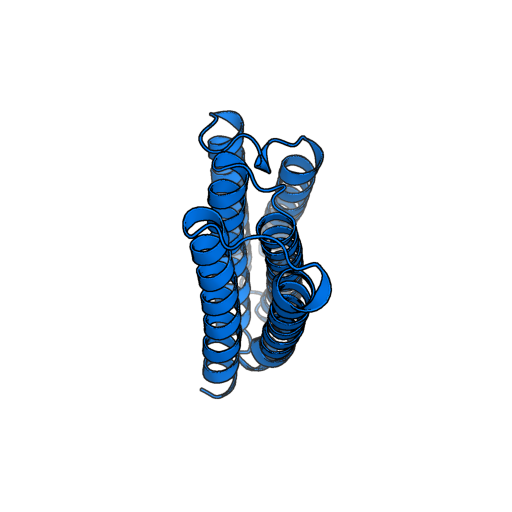 1 103 ? 4.782 2.756 -1.715 1.00 89.88 103 SER A O 1
ATOM 790 N N . LEU A 1 104 ? 6.953 2.779 -2.296 1.00 91.81 104 LEU A N 1
ATOM 791 C CA . LEU A 1 104 ? 7.324 1.594 -1.522 1.00 91.81 104 LEU A CA 1
ATOM 792 C C . LEU A 1 104 ? 7.149 1.814 -0.015 1.00 91.81 104 LEU A C 1
ATOM 794 O O . LEU A 1 104 ? 6.596 0.953 0.669 1.00 91.81 104 LEU A O 1
ATOM 798 N N . VAL A 1 105 ? 7.576 2.968 0.507 1.00 91.44 105 VAL A N 1
ATOM 799 C CA . VAL A 1 105 ? 7.387 3.285 1.930 1.00 91.44 105 VAL A CA 1
ATOM 800 C C . VAL A 1 105 ? 5.912 3.504 2.247 1.00 91.44 105 VAL A C 1
ATOM 802 O O . VAL A 1 105 ? 5.438 2.984 3.257 1.00 91.44 105 VAL A O 1
ATOM 805 N N . LEU A 1 106 ? 5.165 4.202 1.382 1.00 90.25 106 LEU A N 1
ATOM 806 C CA . LEU A 1 106 ? 3.726 4.348 1.585 1.00 90.25 106 LEU A CA 1
ATOM 807 C C . LEU A 1 106 ? 3.045 2.979 1.617 1.00 90.25 106 LEU A C 1
ATOM 809 O O . LEU A 1 106 ? 2.298 2.719 2.554 1.00 90.25 106 LEU A O 1
ATOM 813 N N . LEU A 1 107 ? 3.343 2.105 0.648 1.00 94.31 107 LEU A N 1
ATOM 814 C CA . LEU A 1 107 ? 2.818 0.742 0.585 1.00 94.31 107 LEU A CA 1
ATOM 815 C C . LEU A 1 107 ? 3.092 -0.015 1.888 1.00 94.31 107 LEU A C 1
ATOM 817 O O . LEU A 1 107 ? 2.175 -0.609 2.445 1.00 94.31 107 LEU A O 1
ATOM 821 N N . ALA A 1 108 ? 4.321 0.048 2.407 1.00 94.12 108 ALA A N 1
ATOM 822 C CA . ALA A 1 108 ? 4.676 -0.596 3.668 1.00 94.12 108 ALA A CA 1
ATOM 823 C C . ALA A 1 108 ? 3.830 -0.082 4.846 1.00 94.12 108 ALA A C 1
ATOM 825 O O . ALA A 1 108 ? 3.362 -0.883 5.653 1.00 94.12 108 ALA A O 1
ATOM 826 N N . ILE A 1 109 ? 3.592 1.231 4.926 1.00 92.19 109 ILE A N 1
ATOM 827 C CA . ILE A 1 109 ? 2.790 1.849 5.992 1.00 92.19 109 ILE A CA 1
ATOM 828 C C . ILE A 1 109 ? 1.324 1.429 5.888 1.00 92.19 109 ILE A C 1
ATOM 830 O O . ILE A 1 109 ? 0.755 0.953 6.871 1.00 92.19 109 ILE A O 1
ATOM 834 N N . VAL A 1 110 ? 0.709 1.569 4.709 1.00 93.44 110 VAL A N 1
ATOM 835 C CA . VAL A 1 110 ? -0.715 1.242 4.538 1.00 93.44 110 VAL A CA 1
ATOM 836 C C . VAL A 1 110 ? -0.969 -0.259 4.680 1.00 93.44 110 VAL A C 1
ATOM 838 O O . VAL A 1 110 ? -1.983 -0.644 5.259 1.00 93.44 110 VAL A O 1
ATOM 841 N N . CYS A 1 111 ? -0.023 -1.109 4.258 1.00 95.62 111 CYS A N 1
ATOM 842 C CA . CYS A 1 111 ? -0.052 -2.542 4.545 1.00 95.62 111 CYS A CA 1
ATOM 843 C C . CYS A 1 111 ? 0.065 -2.810 6.046 1.00 95.62 111 CYS A C 1
ATOM 845 O O . CYS A 1 111 ? -0.749 -3.549 6.579 1.00 95.62 111 CYS A O 1
ATOM 847 N N . ALA A 1 112 ? 1.031 -2.216 6.751 1.00 94.88 112 ALA A N 1
ATOM 848 C CA . ALA A 1 112 ? 1.206 -2.460 8.183 1.00 94.88 112 ALA A CA 1
ATOM 849 C C . ALA A 1 112 ? -0.051 -2.089 8.987 1.00 94.88 112 ALA A C 1
ATOM 851 O O . ALA A 1 112 ? -0.486 -2.862 9.842 1.00 94.88 112 ALA A O 1
ATOM 852 N N . ILE A 1 113 ? -0.665 -0.945 8.673 1.00 94.00 113 ILE A N 1
ATOM 853 C CA . ILE A 1 113 ? -1.908 -0.496 9.309 1.00 94.00 113 ILE A CA 1
ATOM 854 C C . ILE A 1 113 ? -3.074 -1.423 8.937 1.00 94.00 113 ILE A C 1
ATOM 856 O O . ILE A 1 113 ? -3.775 -1.918 9.823 1.00 94.00 113 ILE A O 1
ATOM 860 N N . GLY A 1 114 ? -3.276 -1.693 7.645 1.00 94.25 114 GLY A N 1
ATOM 861 C CA . GLY A 1 114 ? -4.384 -2.516 7.154 1.00 94.25 114 GLY A CA 1
ATOM 862 C C . GLY A 1 114 ? -4.326 -3.966 7.639 1.00 94.25 114 GLY A C 1
ATOM 863 O O . GLY A 1 114 ? -5.324 -4.503 8.116 1.00 94.25 114 GLY A O 1
ATOM 864 N N . ILE A 1 115 ? -3.143 -4.580 7.584 1.00 94.94 115 ILE A N 1
ATOM 865 C CA . ILE A 1 115 ? -2.899 -5.940 8.078 1.00 94.94 115 ILE A CA 1
ATOM 866 C C . ILE A 1 115 ? -3.070 -5.977 9.588 1.00 94.94 115 ILE A C 1
ATOM 868 O O . ILE A 1 115 ? -3.851 -6.778 10.085 1.00 94.94 115 ILE A O 1
ATOM 872 N N . GLY A 1 116 ? -2.398 -5.082 10.319 1.00 92.69 116 GLY A N 1
ATOM 873 C CA . GLY A 1 116 ? -2.451 -5.070 11.779 1.00 92.69 116 GLY A CA 1
ATOM 874 C C . GLY A 1 116 ? -3.876 -4.919 12.310 1.00 92.69 116 GLY A C 1
ATOM 875 O O . GLY A 1 116 ? -4.274 -5.641 13.220 1.00 92.69 116 GLY A O 1
ATOM 876 N N . THR A 1 117 ? -4.671 -4.029 11.712 1.00 92.25 117 THR A N 1
ATOM 877 C CA . THR A 1 117 ? -6.078 -3.840 12.099 1.00 92.25 117 THR A CA 1
ATOM 878 C C . THR A 1 117 ? -6.940 -5.058 11.798 1.00 92.25 117 THR A C 1
ATOM 880 O O . THR A 1 117 ? -7.680 -5.486 12.681 1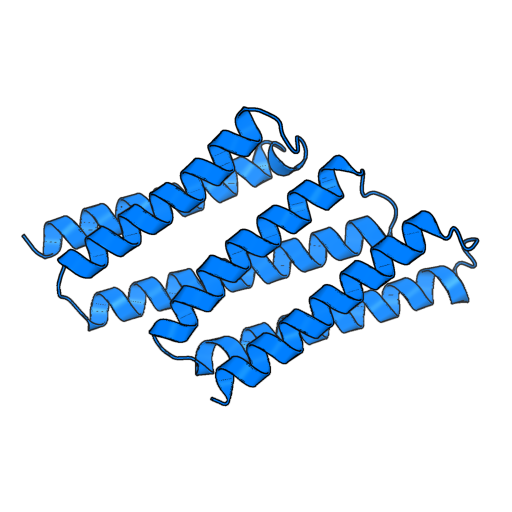.00 92.25 117 THR A O 1
ATOM 883 N N . CYS A 1 118 ? -6.836 -5.642 10.603 1.00 93.00 118 CYS A N 1
ATOM 884 C CA . CYS A 1 118 ? -7.635 -6.813 10.241 1.00 93.00 118 CYS A CA 1
ATOM 885 C C . CYS A 1 118 ? -7.241 -8.044 11.068 1.00 93.00 118 CYS A C 1
ATOM 887 O O . CYS A 1 118 ? -8.118 -8.669 11.652 1.00 93.00 118 CYS A O 1
ATOM 889 N N . SER A 1 119 ? -5.942 -8.329 11.226 1.00 91.81 119 SER A N 1
ATOM 890 C CA . SER A 1 119 ? -5.447 -9.460 12.026 1.00 91.81 119 SER A CA 1
ATOM 891 C C . SER A 1 119 ? -5.893 -9.418 13.488 1.00 91.81 119 SER A C 1
ATOM 893 O O . SER A 1 119 ? -6.068 -10.466 14.099 1.00 91.81 119 SER A O 1
ATOM 895 N N . ILE A 1 120 ? -6.061 -8.226 14.073 1.00 89.88 120 ILE A N 1
ATOM 896 C CA . ILE A 1 120 ? -6.534 -8.086 15.459 1.00 89.88 120 ILE A CA 1
ATOM 897 C C . ILE A 1 120 ? -8.037 -8.384 15.581 1.00 89.88 120 ILE A C 1
ATOM 899 O O . ILE A 1 120 ? -8.483 -8.847 16.631 1.00 89.88 120 ILE A O 1
ATOM 903 N N . ILE A 1 121 ? -8.830 -8.079 14.551 1.00 90.88 121 ILE A N 1
ATOM 904 C CA . ILE A 1 121 ? -10.290 -8.223 14.605 1.00 90.88 121 ILE A CA 1
ATOM 905 C C . ILE A 1 121 ? -10.729 -9.608 14.152 1.00 90.88 121 ILE A C 1
ATOM 907 O O . ILE A 1 121 ? -11.459 -10.282 14.877 1.00 90.88 121 ILE A O 1
ATOM 911 N N . ASP A 1 122 ? -10.343 -9.958 12.929 1.00 91.44 122 ASP A N 1
ATOM 912 C CA . ASP A 1 122 ? -10.745 -11.156 12.211 1.00 91.44 122 ASP A CA 1
ATOM 913 C C . ASP A 1 122 ? -9.737 -11.400 11.067 1.00 91.44 122 ASP A C 1
ATOM 915 O O . ASP A 1 122 ? -9.767 -10.696 10.048 1.00 91.44 122 ASP A O 1
ATOM 919 N N . PRO A 1 123 ? -8.812 -12.362 11.235 1.00 92.12 123 PRO A N 1
ATOM 920 C CA . PRO A 1 123 ? -7.809 -12.692 10.228 1.00 92.12 123 PRO A CA 1
ATOM 921 C C . PRO A 1 123 ? -8.396 -13.103 8.872 1.00 92.12 123 PRO A C 1
ATOM 923 O O . PRO A 1 123 ? -7.761 -12.845 7.845 1.00 92.12 123 PRO A O 1
ATOM 926 N N . GLU A 1 124 ? -9.619 -13.647 8.822 1.00 93.94 124 GLU A N 1
ATOM 927 C CA . GLU A 1 124 ? -10.266 -14.051 7.563 1.00 93.94 124 GLU A CA 1
ATOM 928 C C . GLU A 1 124 ? -10.469 -12.857 6.613 1.00 93.94 124 GLU A C 1
ATOM 930 O O . GLU A 1 124 ? -10.480 -13.011 5.386 1.00 93.94 124 GLU A O 1
ATOM 935 N N . LEU A 1 125 ? -10.536 -11.632 7.151 1.00 93.56 125 LEU A N 1
ATOM 936 C CA . LEU A 1 125 ? -10.625 -10.397 6.366 1.00 93.56 125 LEU A CA 1
ATOM 937 C C . LEU A 1 125 ? -9.404 -10.162 5.463 1.00 93.56 125 LEU A C 1
ATOM 939 O O . LEU A 1 125 ? -9.499 -9.395 4.503 1.00 93.56 125 LEU A O 1
ATOM 943 N N . LEU A 1 126 ? -8.267 -10.813 5.732 1.00 95.62 126 LEU A N 1
ATOM 944 C CA . LEU A 1 126 ? -7.060 -10.728 4.904 1.00 95.62 126 LEU A CA 1
ATOM 945 C C . LEU A 1 126 ? -7.150 -11.562 3.620 1.00 95.62 126 LEU A C 1
ATOM 947 O O . LEU A 1 126 ? -6.412 -11.296 2.663 1.00 95.62 126 LEU A O 1
ATOM 951 N N . LEU A 1 127 ? -8.070 -12.530 3.559 1.00 95.94 127 LEU A N 1
ATOM 952 C CA . LEU A 1 127 ? -8.165 -13.475 2.451 1.00 95.94 127 LEU A CA 1
ATOM 953 C C . LEU A 1 127 ? -8.503 -12.772 1.131 1.00 95.94 127 LEU A C 1
ATOM 955 O O . LEU A 1 127 ? -7.825 -12.971 0.123 1.00 95.94 127 LEU A O 1
ATOM 959 N N . LEU A 1 128 ? -9.518 -11.906 1.125 1.00 95.38 128 LEU A N 1
ATOM 960 C CA . LEU A 1 128 ? -9.927 -11.182 -0.082 1.00 95.38 128 LEU A CA 1
ATOM 961 C C . LEU A 1 128 ? -8.812 -10.245 -0.607 1.00 95.38 128 LEU A C 1
ATOM 963 O O . LEU A 1 128 ? -8.483 -10.329 -1.796 1.00 95.38 128 LEU A O 1
ATOM 967 N N . PRO A 1 129 ? -8.178 -9.400 0.232 1.00 96.25 129 PRO A N 1
ATOM 968 C CA . PRO A 1 129 ? -7.003 -8.622 -0.152 1.00 96.25 129 PRO A CA 1
ATOM 969 C C . PRO A 1 129 ? -5.849 -9.467 -0.693 1.00 96.25 129 PRO A C 1
ATOM 971 O O . PRO A 1 129 ? -5.209 -9.041 -1.655 1.00 96.25 129 PRO A O 1
ATOM 974 N N . SER A 1 130 ? -5.605 -10.665 -0.144 1.00 97.38 130 SER A N 1
ATOM 975 C CA . SER A 1 130 ? -4.555 -11.559 -0.651 1.00 97.38 130 SER A CA 1
ATOM 976 C C . SER A 1 130 ? -4.758 -11.847 -2.142 1.00 97.38 130 SER A C 1
ATOM 978 O O . SER A 1 130 ? -3.869 -11.580 -2.955 1.00 97.38 130 SER A O 1
ATOM 980 N N . PHE A 1 131 ? -5.963 -12.270 -2.535 1.00 97.25 131 PHE A N 1
ATOM 981 C CA . PHE A 1 131 ? -6.286 -12.554 -3.929 1.00 97.25 131 PHE A CA 1
ATOM 982 C C . PHE A 1 131 ? -6.177 -11.311 -4.806 1.00 97.25 131 PHE A C 1
ATOM 984 O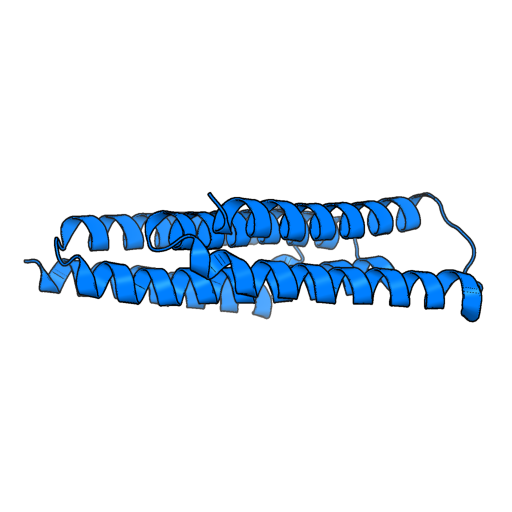 O . PHE A 1 131 ? -5.678 -11.405 -5.925 1.00 97.25 131 PHE A O 1
ATOM 991 N N . A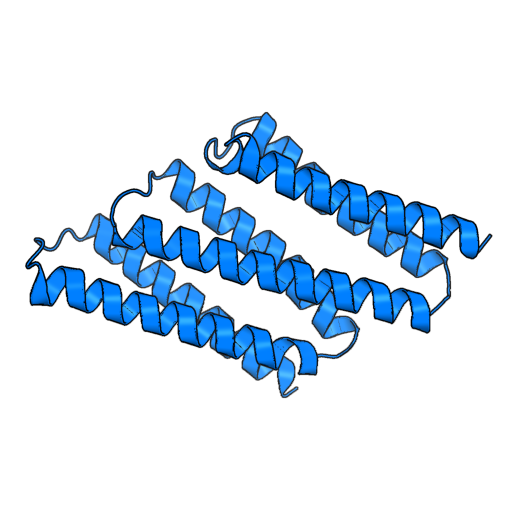LA A 1 132 ? -6.584 -10.142 -4.307 1.00 97.19 132 ALA A N 1
ATOM 992 C CA . ALA A 1 132 ? -6.439 -8.892 -5.045 1.00 97.19 132 ALA A CA 1
ATOM 993 C C . ALA A 1 132 ? -4.964 -8.571 -5.349 1.00 97.19 132 ALA A C 1
ATOM 995 O O . ALA A 1 132 ? -4.638 -8.278 -6.501 1.00 97.19 132 ALA A O 1
ATOM 996 N N . PHE A 1 133 ? -4.058 -8.706 -4.373 1.00 97.50 133 PHE A N 1
ATOM 997 C CA . PHE A 1 133 ? -2.616 -8.584 -4.620 1.00 97.50 133 PHE A CA 1
ATOM 998 C C . PHE A 1 133 ? -2.117 -9.622 -5.630 1.00 97.50 133 PHE A C 1
ATOM 1000 O O . PHE A 1 133 ? -1.360 -9.271 -6.535 1.00 97.50 133 PHE A O 1
ATOM 1007 N N . GLY A 1 134 ? -2.586 -10.870 -5.535 1.00 97.00 134 GLY A N 1
ATOM 1008 C CA . GLY A 1 134 ? -2.275 -11.929 -6.499 1.00 97.00 134 GLY A CA 1
ATOM 1009 C C . GLY A 1 134 ? -2.698 -11.582 -7.932 1.00 97.00 134 GLY A C 1
ATOM 1010 O O . GLY A 1 134 ? -1.903 -11.727 -8.861 1.00 97.00 134 GLY A O 1
ATOM 1011 N N . PHE A 1 135 ? -3.912 -11.059 -8.121 1.00 97.94 135 PHE A N 1
ATOM 1012 C CA . PHE A 1 135 ? -4.414 -10.637 -9.432 1.00 97.94 135 PHE A CA 1
ATOM 1013 C C . PHE A 1 135 ? -3.644 -9.446 -9.999 1.00 97.94 135 PHE A C 1
ATOM 1015 O O . PHE A 1 135 ? -3.279 -9.468 -11.176 1.00 97.94 135 PHE A O 1
ATOM 1022 N N . VAL A 1 136 ? -3.361 -8.426 -9.181 1.00 97.62 136 VAL A N 1
ATOM 1023 C CA . VAL A 1 136 ? -2.538 -7.287 -9.615 1.00 97.62 136 VAL A CA 1
ATOM 1024 C C . VAL A 1 136 ? -1.147 -7.773 -10.022 1.00 97.62 136 VAL A C 1
ATOM 1026 O O . VAL A 1 136 ? -0.659 -7.392 -11.086 1.00 97.62 136 VAL A O 1
ATOM 1029 N N . ASN A 1 137 ? -0.539 -8.672 -9.244 1.00 97.62 137 ASN A N 1
ATOM 1030 C CA . ASN A 1 137 ? 0.779 -9.225 -9.544 1.00 97.62 137 ASN A CA 1
ATOM 1031 C C . ASN A 1 137 ? 0.789 -10.052 -10.844 1.00 97.62 137 ASN A C 1
ATOM 1033 O O . ASN A 1 137 ? 1.694 -9.920 -11.667 1.00 97.62 137 ASN A O 1
ATOM 1037 N N . LEU A 1 138 ? -0.253 -10.852 -11.089 1.00 97.81 138 LEU A N 1
ATOM 1038 C CA . LEU A 1 138 ? -0.427 -11.551 -12.364 1.00 97.81 138 LEU A CA 1
ATOM 1039 C C . LEU A 1 138 ? -0.537 -10.563 -13.535 1.00 97.81 138 LEU A C 1
ATOM 1041 O O . LEU A 1 138 ? 0.100 -10.759 -14.569 1.00 97.81 138 LEU A O 1
ATOM 1045 N N . GLY A 1 139 ? -1.291 -9.475 -13.362 1.00 97.44 139 GLY A N 1
ATOM 1046 C CA . GLY A 1 139 ? -1.363 -8.387 -14.337 1.00 97.44 139 GLY A CA 1
ATOM 1047 C C . GLY A 1 139 ? 0.008 -7.770 -14.631 1.00 97.44 139 GLY A C 1
ATOM 1048 O O . GLY A 1 139 ? 0.339 -7.541 -15.793 1.00 97.44 139 GLY A O 1
ATOM 1049 N N . CYS A 1 140 ? 0.841 -7.582 -13.605 1.00 96.44 140 CYS A N 1
ATOM 1050 C CA . CYS A 1 140 ? 2.213 -7.089 -13.749 1.00 96.44 140 CYS A CA 1
ATOM 1051 C C . CYS A 1 140 ? 3.070 -8.031 -14.600 1.00 96.44 140 CYS A C 1
ATOM 1053 O O . CYS A 1 140 ? 3.732 -7.583 -15.535 1.00 96.44 140 CYS A O 1
ATOM 1055 N N . ILE A 1 141 ? 2.998 -9.340 -14.344 1.00 97.00 141 ILE A N 1
ATOM 1056 C CA . ILE A 1 141 ? 3.713 -10.353 -15.134 1.00 97.00 141 ILE A CA 1
ATOM 1057 C C . ILE A 1 141 ? 3.269 -10.311 -16.602 1.00 97.00 141 ILE A C 1
ATOM 1059 O O . ILE A 1 141 ? 4.111 -10.329 -17.501 1.00 97.00 141 ILE A O 1
ATOM 1063 N N . LEU A 1 142 ? 1.962 -10.209 -16.868 1.00 97.50 142 LEU A N 1
ATOM 1064 C CA . LEU A 1 142 ? 1.443 -10.100 -18.235 1.00 97.50 142 LEU A CA 1
ATOM 1065 C C . LEU A 1 142 ? 1.922 -8.817 -18.933 1.00 97.50 142 LEU A C 1
ATOM 1067 O O . LEU A 1 142 ? 2.288 -8.867 -20.108 1.00 97.50 142 LEU A O 1
ATOM 1071 N N . LEU A 1 143 ? 1.975 -7.687 -18.222 1.00 95.81 143 LEU A N 1
ATOM 1072 C CA . LEU A 1 143 ? 2.504 -6.428 -18.756 1.00 95.81 143 LEU A CA 1
ATOM 1073 C C . LEU A 1 143 ? 4.006 -6.513 -19.055 1.00 95.81 143 LEU A C 1
ATOM 1075 O O . LEU A 1 143 ? 4.438 -6.042 -20.106 1.00 95.81 143 LEU A O 1
ATOM 1079 N N . MET A 1 144 ? 4.796 -7.147 -18.187 1.00 95.44 144 MET A N 1
ATOM 1080 C CA . MET A 1 144 ? 6.222 -7.389 -18.439 1.00 95.44 144 MET A CA 1
ATOM 1081 C C . MET A 1 144 ? 6.427 -8.296 -19.660 1.00 95.44 144 MET A C 1
ATOM 1083 O O . MET A 1 144 ? 7.253 -7.994 -20.522 1.00 95.44 144 MET A O 1
ATOM 1087 N N . LEU A 1 145 ? 5.645 -9.375 -19.786 1.00 95.88 145 LEU A N 1
ATOM 1088 C CA . LEU A 1 145 ? 5.671 -10.241 -20.970 1.00 95.88 145 LEU A CA 1
ATOM 1089 C C . LEU A 1 145 ? 5.329 -9.451 -22.235 1.00 95.88 145 LEU A C 1
ATOM 1091 O O . LEU A 1 145 ? 6.042 -9.550 -23.232 1.00 95.88 145 LEU A O 1
ATOM 1095 N N . TYR A 1 146 ? 4.286 -8.622 -22.189 1.00 95.56 146 TYR A N 1
ATOM 1096 C CA . TYR A 1 146 ? 3.932 -7.733 -23.292 1.00 95.56 146 TYR A CA 1
ATOM 1097 C C . TYR A 1 146 ? 5.092 -6.799 -23.678 1.00 95.56 146 TYR A C 1
ATOM 1099 O O . TYR A 1 146 ? 5.471 -6.721 -24.850 1.00 95.56 146 TYR A O 1
ATOM 1107 N N . LYS A 1 147 ? 5.709 -6.151 -22.685 1.00 94.69 147 LYS A N 1
ATOM 1108 C CA . LYS A 1 147 ? 6.830 -5.219 -22.855 1.00 94.69 147 LYS A CA 1
ATOM 1109 C C . LYS A 1 147 ? 8.051 -5.864 -23.522 1.00 94.69 147 LYS A C 1
ATOM 1111 O O . LYS A 1 147 ? 8.569 -5.330 -24.502 1.00 94.69 147 LYS A O 1
ATOM 1116 N N . TYR A 1 148 ? 8.513 -7.005 -23.020 1.00 95.25 148 TYR A N 1
ATOM 1117 C CA . TYR A 1 148 ? 9.767 -7.600 -23.497 1.00 95.25 148 TYR A CA 1
ATOM 1118 C C . TYR A 1 148 ? 9.585 -8.540 -24.690 1.00 95.25 148 TYR A C 1
ATOM 1120 O O . TYR A 1 148 ? 10.433 -8.567 -25.579 1.00 95.25 148 TYR A O 1
ATOM 1128 N N . VAL A 1 149 ? 8.483 -9.291 -24.757 1.00 95.44 149 VAL A N 1
ATOM 1129 C CA . VAL A 1 149 ? 8.273 -10.290 -25.821 1.00 95.44 149 VAL A CA 1
ATOM 1130 C C . VAL A 1 149 ? 7.638 -9.661 -27.058 1.00 95.44 149 VAL A C 1
ATOM 1132 O O . VAL A 1 149 ? 8.087 -9.908 -28.179 1.00 95.44 149 VAL A O 1
ATOM 1135 N N . PHE A 1 150 ? 6.598 -8.844 -26.875 1.00 95.19 150 PHE A N 1
ATOM 1136 C CA . PHE A 1 150 ? 5.799 -8.330 -27.991 1.00 95.19 150 PHE A CA 1
ATOM 1137 C C . PHE A 1 150 ? 6.292 -6.969 -28.474 1.00 95.19 150 PHE A C 1
ATOM 1139 O O . PHE A 1 150 ? 6.480 -6.785 -29.676 1.00 95.19 150 PHE A O 1
ATOM 1146 N N . MET A 1 151 ? 6.558 -6.041 -27.552 1.00 93.94 151 MET A N 1
ATOM 1147 C CA . MET A 1 151 ? 7.081 -4.711 -27.892 1.00 93.94 151 MET A CA 1
ATOM 1148 C C . MET A 1 151 ? 8.591 -4.711 -28.163 1.00 93.94 151 MET A C 1
ATOM 1150 O O . MET A 1 151 ? 9.099 -3.737 -28.710 1.00 93.94 151 MET A O 1
ATOM 1154 N N . ARG A 1 152 ? 9.296 -5.803 -27.820 1.00 91.88 152 ARG A N 1
ATOM 1155 C CA . ARG A 1 152 ? 10.746 -5.979 -28.023 1.00 91.88 152 ARG A CA 1
ATOM 1156 C C . ARG A 1 152 ? 11.569 -4.814 -27.466 1.00 91.88 152 ARG A C 1
ATOM 1158 O O . ARG A 1 152 ? 12.538 -4.392 -28.090 1.00 91.88 152 ARG A O 1
ATOM 1165 N N . ILE A 1 153 ? 11.159 -4.274 -26.316 1.00 90.75 153 ILE A N 1
ATOM 1166 C CA . ILE A 1 153 ? 11.961 -3.266 -25.624 1.00 90.75 153 ILE A CA 1
ATOM 1167 C C . ILE A 1 153 ? 13.266 -3.921 -25.177 1.00 90.75 153 ILE A C 1
ATOM 1169 O O . ILE A 1 153 ? 13.246 -5.010 -24.598 1.00 90.75 153 ILE A O 1
ATOM 1173 N N . ASP A 1 154 ? 14.384 -3.252 -25.456 1.00 89.50 154 ASP A N 1
ATOM 1174 C CA . ASP A 1 154 ? 15.702 -3.735 -25.074 1.00 89.50 154 ASP A CA 1
ATOM 1175 C C . ASP A 1 154 ? 15.804 -3.927 -23.562 1.00 89.50 154 ASP A C 1
ATOM 1177 O O . ASP A 1 154 ? 15.254 -3.178 -22.748 1.00 89.50 154 ASP A O 1
ATOM 1181 N N . PHE A 1 155 ? 16.523 -4.976 -23.190 1.00 86.62 155 PHE A N 1
ATOM 1182 C CA . PHE A 1 155 ? 16.690 -5.340 -21.802 1.00 86.62 155 PHE A CA 1
ATOM 1183 C C . PHE A 1 155 ? 17.731 -4.437 -21.140 1.00 86.62 155 PHE A C 1
ATOM 1185 O O . PHE A 1 155 ? 18.932 -4.587 -21.363 1.00 86.62 155 PHE A O 1
ATOM 1192 N N . ASP A 1 156 ? 17.263 -3.523 -20.295 1.00 87.75 156 ASP A N 1
ATOM 1193 C CA . ASP A 1 156 ? 18.104 -2.780 -19.362 1.00 87.75 156 ASP A CA 1
ATOM 1194 C C . ASP A 1 156 ? 17.999 -3.415 -17.969 1.00 87.75 156 ASP A C 1
ATOM 1196 O O . ASP A 1 156 ? 16.912 -3.532 -17.392 1.00 87.75 156 ASP A O 1
ATOM 1200 N N . GLY A 1 157 ? 19.146 -3.837 -17.431 1.00 87.56 157 GLY A N 1
ATOM 1201 C CA . GLY A 1 157 ? 19.227 -4.534 -16.152 1.00 87.56 157 GLY A CA 1
ATOM 1202 C C . GLY A 1 157 ? 18.714 -3.702 -14.977 1.00 87.56 157 GLY A C 1
ATOM 1203 O O . GLY A 1 157 ? 18.134 -4.267 -14.055 1.00 87.56 157 GLY A O 1
ATOM 1204 N N . GLY A 1 158 ? 18.871 -2.375 -15.002 1.00 88.06 158 GLY A N 1
ATOM 1205 C CA . GLY A 1 158 ? 18.402 -1.509 -13.914 1.00 88.06 158 GLY A CA 1
ATOM 1206 C C . GLY A 1 158 ? 16.873 -1.531 -13.757 1.00 88.06 158 GLY A C 1
ATOM 1207 O O . GLY A 1 158 ? 16.372 -1.997 -12.729 1.00 88.06 158 GLY A O 1
ATOM 1208 N N . PRO A 1 159 ? 16.115 -1.067 -14.768 1.00 88.94 159 PRO A N 1
ATOM 1209 C CA . PRO A 1 159 ? 14.653 -1.095 -14.766 1.00 88.94 159 PRO A CA 1
ATOM 1210 C C . PRO A 1 159 ? 14.079 -2.494 -14.538 1.00 88.94 159 PRO A C 1
ATOM 1212 O O . PRO A 1 159 ? 13.175 -2.648 -13.714 1.00 88.94 159 PRO A O 1
ATOM 1215 N N . PHE A 1 160 ? 14.653 -3.515 -15.186 1.00 92.50 160 PHE A N 1
ATOM 1216 C CA . PHE A 1 160 ? 14.187 -4.893 -15.053 1.00 92.50 160 PHE A CA 1
ATOM 1217 C C . PHE A 1 160 ? 14.309 -5.425 -13.621 1.00 92.50 160 PHE A C 1
ATOM 1219 O O . PHE A 1 160 ? 13.396 -6.083 -13.124 1.00 92.50 160 PHE A O 1
ATOM 1226 N N . MET A 1 161 ? 15.401 -5.109 -12.916 1.00 93.62 161 MET A N 1
ATOM 1227 C CA . MET A 1 161 ? 15.537 -5.483 -11.507 1.00 93.62 161 MET A CA 1
ATOM 1228 C C . MET A 1 161 ? 14.438 -4.851 -10.649 1.00 93.62 161 MET A C 1
ATOM 1230 O O . MET A 1 161 ? 13.862 -5.534 -9.804 1.00 93.62 161 MET A O 1
ATOM 1234 N N . GLY A 1 162 ? 14.102 -3.579 -10.885 1.00 92.94 162 GLY A N 1
ATOM 1235 C CA . GLY A 1 162 ? 12.992 -2.918 -10.193 1.00 92.94 162 GLY A CA 1
ATOM 1236 C C . GLY A 1 162 ? 11.638 -3.581 -10.470 1.00 92.94 162 GLY A C 1
ATOM 1237 O O . GLY A 1 162 ? 10.833 -3.746 -9.556 1.00 92.94 162 GLY A O 1
ATOM 1238 N N . GLU A 1 163 ? 11.401 -4.033 -11.700 1.00 95.00 163 GLU A N 1
ATOM 1239 C CA . GLU A 1 163 ? 10.189 -4.778 -12.067 1.00 95.00 163 GLU A CA 1
ATOM 1240 C C . GLU A 1 163 ? 10.119 -6.148 -11.376 1.00 95.00 163 GLU A C 1
ATOM 1242 O O . GLU A 1 163 ? 9.074 -6.515 -10.838 1.00 95.00 163 GLU A O 1
ATOM 1247 N N . ILE A 1 164 ? 11.238 -6.878 -11.293 1.00 95.69 164 ILE A N 1
ATOM 1248 C CA . ILE A 1 164 ? 11.306 -8.121 -10.509 1.00 95.69 164 ILE A CA 1
ATOM 1249 C C . ILE A 1 164 ? 10.978 -7.849 -9.037 1.00 95.69 164 ILE A C 1
ATOM 1251 O O . ILE A 1 164 ? 10.204 -8.598 -8.439 1.00 95.69 164 ILE A O 1
ATOM 1255 N N . PHE A 1 165 ? 11.534 -6.789 -8.441 1.00 95.75 165 PHE A N 1
ATOM 1256 C CA . PHE A 1 165 ? 11.249 -6.444 -7.046 1.00 95.75 165 PHE A CA 1
ATOM 1257 C C . PHE A 1 165 ? 9.760 -6.189 -6.809 1.00 95.75 165 PHE A C 1
ATOM 1259 O O . PHE A 1 165 ? 9.207 -6.693 -5.833 1.00 95.75 165 PHE A O 1
ATOM 1266 N N . VAL A 1 166 ? 9.093 -5.476 -7.717 1.00 95.25 166 VAL A N 1
ATOM 1267 C CA . VAL A 1 166 ? 7.638 -5.270 -7.677 1.00 95.25 166 VAL A CA 1
ATOM 1268 C C . VAL A 1 166 ? 6.884 -6.604 -7.676 1.00 95.25 166 VAL A C 1
ATOM 1270 O O . VAL A 1 166 ? 5.943 -6.777 -6.894 1.00 95.25 166 VAL A O 1
ATOM 1273 N N . VAL A 1 167 ? 7.295 -7.557 -8.516 1.00 97.06 167 VAL A N 1
ATOM 1274 C CA . VAL A 1 167 ? 6.649 -8.877 -8.595 1.00 97.06 167 VAL A CA 1
ATOM 1275 C C . VAL A 1 167 ? 6.875 -9.699 -7.324 1.00 97.06 167 VAL A C 1
ATOM 1277 O O . VAL A 1 167 ? 5.951 -10.347 -6.826 1.00 97.06 167 VAL A O 1
ATOM 1280 N N . ILE A 1 168 ? 8.084 -9.640 -6.758 1.00 97.75 168 ILE A N 1
ATOM 1281 C CA . ILE A 1 168 ? 8.421 -10.289 -5.482 1.00 97.75 168 ILE A CA 1
ATOM 1282 C C . ILE A 1 168 ? 7.576 -9.709 -4.345 1.00 97.75 168 ILE A C 1
ATOM 1284 O O . ILE A 1 168 ? 7.038 -10.473 -3.546 1.00 97.75 168 ILE A O 1
ATOM 1288 N N . ILE A 1 169 ? 7.417 -8.383 -4.283 1.00 96.75 169 ILE A N 1
ATOM 1289 C CA . ILE A 1 169 ? 6.573 -7.722 -3.277 1.00 96.75 169 ILE A CA 1
ATOM 1290 C C . ILE A 1 169 ? 5.124 -8.202 -3.404 1.00 96.75 169 ILE A C 1
ATOM 1292 O O . ILE A 1 169 ? 4.528 -8.593 -2.404 1.00 96.75 169 ILE A O 1
ATOM 1296 N N . GLY A 1 170 ? 4.567 -8.237 -4.618 1.00 96.38 170 GLY A N 1
ATOM 1297 C CA . GLY A 1 170 ? 3.197 -8.709 -4.844 1.00 96.38 170 GLY A CA 1
ATOM 1298 C C . GLY A 1 170 ? 2.989 -10.168 -4.450 1.00 96.38 170 GLY A C 1
ATOM 1299 O O . GLY A 1 170 ? 2.003 -10.497 -3.794 1.00 96.38 170 GLY A O 1
ATOM 1300 N N . ALA A 1 171 ? 3.935 -11.043 -4.799 1.00 97.25 171 ALA A N 1
ATOM 1301 C CA . ALA A 1 171 ? 3.898 -12.451 -4.410 1.00 97.25 171 ALA A CA 1
ATOM 1302 C C . ALA A 1 171 ? 4.020 -12.621 -2.888 1.00 97.25 171 ALA A C 1
ATOM 1304 O O . ALA A 1 171 ? 3.291 -13.416 -2.298 1.00 97.25 171 ALA A O 1
ATOM 1305 N N . GLY A 1 172 ? 4.900 -11.845 -2.250 1.00 97.19 172 GLY A N 1
ATOM 1306 C CA . GLY A 1 172 ? 5.066 -11.828 -0.799 1.00 97.19 172 GLY A CA 1
ATOM 1307 C C . GLY A 1 172 ? 3.811 -11.353 -0.070 1.00 97.19 172 GLY A C 1
ATOM 1308 O O . GLY A 1 172 ? 3.420 -11.974 0.913 1.00 97.19 172 GLY A O 1
ATOM 1309 N N . LEU A 1 173 ? 3.143 -10.310 -0.571 1.00 97.06 173 LEU A N 1
ATOM 1310 C CA . LEU A 1 173 ? 1.873 -9.832 -0.018 1.00 97.06 173 LEU A CA 1
ATOM 1311 C C . LEU A 1 173 ? 0.756 -10.862 -0.211 1.00 97.06 173 LEU A C 1
ATOM 1313 O O . LEU A 1 173 ? 0.033 -11.135 0.738 1.00 97.06 173 LEU A O 1
ATOM 1317 N N . PHE A 1 174 ? 0.646 -11.494 -1.383 1.00 97.38 174 PHE A N 1
ATOM 1318 C CA . PHE A 1 174 ? -0.315 -12.582 -1.592 1.00 97.38 174 PHE A CA 1
ATOM 1319 C C . PHE A 1 174 ? -0.103 -13.723 -0.588 1.00 97.38 174 PHE A C 1
ATOM 1321 O O . PHE A 1 174 ? -1.017 -14.054 0.162 1.00 97.38 174 PHE A O 1
ATOM 1328 N N . LEU A 1 175 ? 1.108 -14.286 -0.534 1.00 96.94 175 LEU A N 1
ATOM 1329 C CA . LEU A 1 175 ? 1.416 -15.424 0.334 1.00 96.94 175 LEU A CA 1
ATOM 1330 C C . LEU A 1 175 ? 1.303 -15.065 1.817 1.00 96.94 175 LEU A C 1
ATOM 1332 O O . LEU A 1 175 ? 0.755 -15.844 2.589 1.00 96.94 175 LEU A O 1
ATOM 1336 N N . GLY A 1 176 ? 1.806 -13.895 2.213 1.00 94.19 176 GLY A N 1
ATOM 1337 C CA . GLY A 1 176 ? 1.782 -13.441 3.600 1.00 94.19 176 GLY A CA 1
ATOM 1338 C C . GLY A 1 176 ? 0.366 -13.193 4.112 1.00 94.19 176 GLY A C 1
ATOM 1339 O O . GLY A 1 176 ? 0.041 -13.610 5.219 1.00 94.19 176 GLY A O 1
ATOM 1340 N N . LEU A 1 177 ? -0.490 -12.563 3.302 1.00 95.38 177 LEU A N 1
ATOM 1341 C CA . LEU A 1 177 ? -1.888 -12.318 3.664 1.00 95.38 177 LEU A CA 1
ATOM 1342 C C . LEU A 1 177 ? -2.715 -13.602 3.659 1.00 95.38 177 LEU A C 1
ATOM 1344 O O . LEU A 1 177 ? -3.521 -13.797 4.560 1.00 95.38 177 LEU A O 1
ATOM 1348 N N . TYR A 1 178 ? -2.501 -14.473 2.670 1.00 95.50 178 TYR A N 1
ATOM 1349 C CA . TYR A 1 178 ? -3.188 -15.759 2.583 1.00 95.50 178 TYR A CA 1
ATOM 1350 C C . TYR A 1 178 ? -2.848 -16.641 3.792 1.00 95.50 178 TYR A C 1
ATOM 1352 O O . TYR A 1 178 ? -3.738 -17.103 4.495 1.00 95.50 178 TYR A O 1
ATOM 1360 N N . ALA A 1 179 ? -1.557 -16.791 4.106 1.00 93.31 179 ALA A N 1
ATOM 1361 C CA . ALA A 1 179 ? -1.119 -17.543 5.281 1.00 93.31 179 ALA A CA 1
ATOM 1362 C C . ALA A 1 179 ? -1.595 -16.910 6.599 1.00 93.31 179 ALA A C 1
ATOM 1364 O O . ALA A 1 179 ? -1.874 -17.628 7.552 1.00 93.31 179 ALA A O 1
ATOM 1365 N N . GLY A 1 180 ? -1.685 -15.578 6.655 1.00 89.12 180 GLY A N 1
ATOM 1366 C CA . GLY A 1 180 ? -2.213 -14.859 7.811 1.00 89.12 180 GLY A CA 1
ATOM 1367 C C . GLY A 1 180 ? -3.726 -14.990 8.001 1.00 89.12 180 GLY A C 1
ATOM 1368 O O . GLY A 1 180 ? -4.192 -14.708 9.096 1.00 89.12 180 GLY A O 1
ATOM 1369 N N . ALA A 1 181 ? -4.478 -15.394 6.973 1.00 89.69 181 ALA A N 1
ATOM 1370 C CA . ALA A 1 181 ? -5.914 -15.659 7.071 1.00 89.69 181 ALA A CA 1
ATOM 1371 C C . ALA A 1 181 ? -6.227 -17.098 7.523 1.00 89.69 181 ALA A C 1
ATOM 1373 O O . ALA A 1 181 ? -7.272 -17.331 8.119 1.00 89.69 181 ALA A O 1
ATOM 1374 N N . ASP A 1 182 ? -5.325 -18.047 7.247 1.00 79.06 182 ASP A N 1
ATOM 1375 C CA . ASP A 1 182 ? -5.489 -19.480 7.546 1.00 79.06 182 ASP A CA 1
ATOM 1376 C C . ASP A 1 182 ? -5.007 -19.888 8.962 1.00 79.06 182 ASP A C 1
ATOM 1378 O O . ASP A 1 182 ? -5.136 -21.058 9.337 1.00 79.06 182 ASP A O 1
ATOM 1382 N N . GLY A 1 183 ? -4.401 -18.968 9.726 1.00 62.91 183 GLY A N 1
ATOM 1383 C CA . GLY A 1 183 ? -3.779 -19.224 11.038 1.00 62.91 183 GLY A CA 1
ATOM 1384 C C . GLY A 1 183 ? -4.523 -18.598 12.207 1.00 62.91 183 GLY A C 1
ATOM 1385 O O . GLY A 1 183 ? -4.619 -19.284 13.251 1.00 62.91 183 GLY A O 1
#

pLDDT: mean 91.49, std 4.7, range [62.91, 97.94]

Radius of gyration: 18.11 Å; chains: 1; bounding box: 38×37×57 Å

Secondary structure (DSSP, 8-state):
-HHHHHHHHHHHHHHHHHHHHHHHHTSGGGSTT-HHHHHHHHHHHHHHHHHHHHHHHTT-HHHHHHHHHHHHHHHHHHHHHHHHHHHHHHHTT---HHHHHHHHHHHHHHHHHHHHHHHHH-GGGGHHHHHHHHHHHHHHHHHHHIIIIIS-----HHHHHHHHHHHHHHHHHHHHHHHHH--

Organism: NCBI:txid2126337